Protein AF-A0ABD1ZM59-F1 (afdb_monomer)

Sequence (71 aa):
MAGGMDVHKNKFIEQWATNRENLEYVFRFNRRTVPICVFFGMIVPFVTYQGITAEFHKQDQLAGRGPRKFL

Secondary structure (DSSP, 8-state):
----------HHHHHHHHHHHTHHHH----TTHHHHHHIIIIIHHHHHHHHHHHHHHHHHHHTTPPPPP--

Nearest PDB structures (foldseek):
  8e73-assembly1_B4  TM=8.402E-01  e=4.723E-06  Vigna radiata
  8beh-assembly1_m  TM=8.258E-01  e=4.107E-06  Arabidopsis thaliana
  7ar8-assembly1_m  TM=8.019E-01  e=3.849E-05  Arabidopsis thaliana
  7ar7-assembly1_m  TM=8.293E-01  e=6.734E-05  Arabidopsis thaliana

Organism: NCBI:txid41844

Foldseek 3Di:
DPPDDPDDDDPVVVVVVVCVV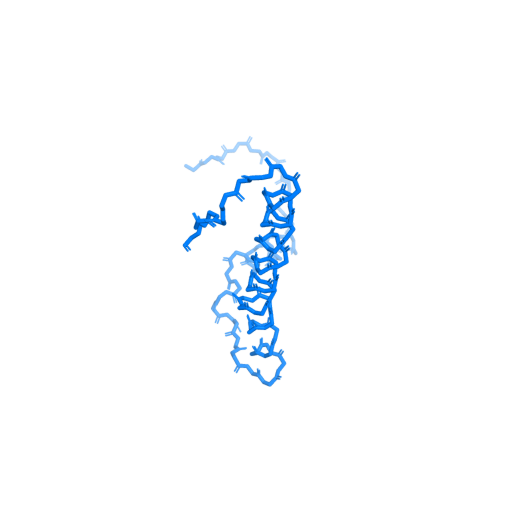PVVVVDDDDPPVVVVCCCVVPVVVVVVVVVVLVVVCVVCVVVVHHRDDPD

Structure (mmCIF, N/CA/C/O backbone):
data_AF-A0ABD1ZM59-F1
#
_entry.id   AF-A0ABD1ZM59-F1
#
loop_
_atom_site.group_PDB
_atom_site.id
_atom_site.type_symbol
_atom_site.label_atom_id
_atom_site.label_alt_id
_atom_site.label_comp_id
_atom_site.label_asym_id
_atom_site.label_entity_id
_atom_site.label_seq_id
_atom_site.pdbx_PDB_ins_code
_atom_site.Cartn_x
_atom_site.Cartn_y
_atom_site.Cartn_z
_atom_site.occupancy
_atom_site.B_iso_or_equiv
_atom_site.auth_seq_id
_atom_site.auth_comp_id
_atom_site.auth_asym_id
_atom_site.auth_atom_id
_atom_site.pdbx_PDB_model_num
ATOM 1 N N . MET A 1 1 ? -8.071 9.522 -32.620 1.00 49.06 1 MET A N 1
ATOM 2 C CA . MET A 1 1 ? -6.859 9.637 -31.781 1.00 49.06 1 MET A CA 1
ATOM 3 C C . MET A 1 1 ? -6.611 11.119 -31.584 1.00 49.06 1 MET A C 1
ATOM 5 O O . MET A 1 1 ? -6.534 11.797 -32.598 1.00 49.06 1 MET A O 1
ATOM 9 N N . ALA A 1 2 ? -6.604 11.638 -30.353 1.00 51.66 2 ALA A N 1
ATOM 10 C CA . ALA A 1 2 ? -6.376 13.061 -30.079 1.00 51.66 2 ALA A CA 1
ATOM 11 C C . ALA A 1 2 ? -4.964 13.464 -30.551 1.00 51.66 2 ALA A C 1
ATOM 13 O O . ALA A 1 2 ? -3.989 13.347 -29.818 1.00 51.66 2 ALA A O 1
ATOM 14 N N . GLY A 1 3 ? -4.851 13.822 -31.829 1.00 60.16 3 GLY A N 1
ATOM 15 C CA . GLY A 1 3 ? -3.633 14.257 -32.496 1.00 60.16 3 GLY A CA 1
ATOM 16 C C . GLY A 1 3 ? -3.745 15.750 -32.740 1.00 60.16 3 GLY A C 1
ATOM 17 O O . GLY A 1 3 ? -4.545 16.172 -33.569 1.00 60.16 3 GLY A O 1
ATOM 18 N N . GLY A 1 4 ? -3.000 16.535 -31.969 1.00 59.66 4 GLY A N 1
ATOM 19 C CA . GLY A 1 4 ? -3.037 17.994 -32.075 1.00 59.66 4 GLY A CA 1
ATOM 20 C C . GLY A 1 4 ? -2.231 18.744 -31.018 1.00 59.66 4 GLY A C 1
ATOM 21 O O . GLY A 1 4 ? -2.506 19.911 -30.776 1.00 59.66 4 GLY A O 1
ATOM 22 N N . MET A 1 5 ? -1.264 18.102 -30.361 1.00 65.44 5 MET A N 1
ATOM 23 C CA . MET A 1 5 ? -0.256 18.821 -29.583 1.00 65.44 5 MET A CA 1
ATOM 24 C C . MET A 1 5 ? 1.075 18.625 -30.297 1.00 65.44 5 MET A C 1
ATOM 26 O O . MET A 1 5 ? 1.599 17.512 -30.301 1.00 65.44 5 MET A O 1
ATOM 30 N N . ASP A 1 6 ? 1.596 19.691 -30.909 1.00 68.00 6 ASP A N 1
ATOM 31 C CA . ASP A 1 6 ? 2.929 19.773 -31.528 1.00 68.00 6 ASP A CA 1
ATOM 32 C C . ASP A 1 6 ? 4.0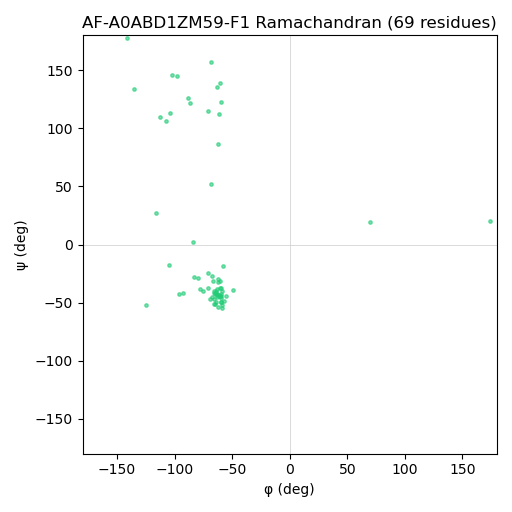39 19.714 -30.463 1.00 68.00 6 ASP A C 1
ATOM 34 O O . ASP A 1 6 ? 4.914 20.572 -30.362 1.00 68.00 6 ASP A O 1
ATOM 38 N N . VAL A 1 7 ? 3.984 18.708 -29.594 1.00 74.00 7 VAL A N 1
ATOM 39 C CA . VAL A 1 7 ? 5.030 18.444 -28.617 1.00 74.00 7 VAL A CA 1
ATOM 40 C C . VAL A 1 7 ? 6.069 17.540 -29.261 1.00 74.00 7 VAL A C 1
ATOM 42 O O . VAL A 1 7 ? 5.762 16.475 -29.803 1.00 74.00 7 VAL A O 1
ATOM 45 N N . HIS A 1 8 ? 7.327 17.971 -29.214 1.00 81.25 8 HIS A N 1
ATOM 46 C CA . HIS A 1 8 ? 8.437 17.157 -29.686 1.00 81.25 8 HIS A CA 1
ATOM 47 C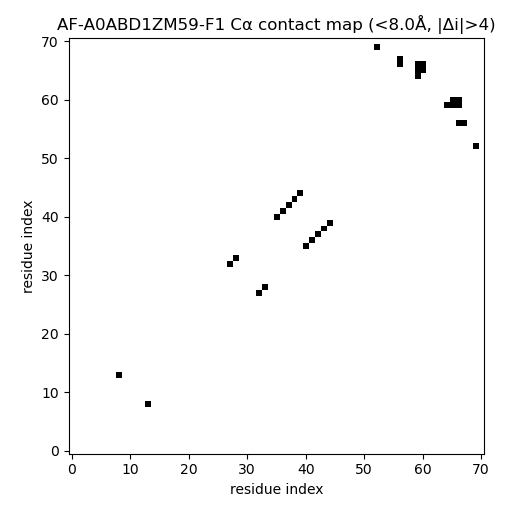 C . HIS A 1 8 ? 8.514 15.867 -28.864 1.00 81.25 8 HIS A C 1
ATOM 49 O O . HIS A 1 8 ? 8.833 15.892 -27.674 1.00 81.25 8 HIS A O 1
ATOM 55 N N . LYS A 1 9 ? 8.234 14.730 -29.512 1.00 83.25 9 LYS A N 1
ATOM 56 C CA . LYS A 1 9 ? 8.317 13.411 -28.879 1.00 83.25 9 LYS A CA 1
ATOM 57 C C . LYS A 1 9 ? 9.738 13.159 -28.394 1.00 83.25 9 LYS A C 1
ATOM 59 O O . LYS A 1 9 ? 10.682 13.146 -29.185 1.00 83.25 9 LYS A O 1
ATOM 64 N N . ASN A 1 10 ? 9.883 12.902 -27.100 1.00 90.88 10 ASN A N 1
ATOM 65 C CA . ASN A 1 10 ? 11.151 12.502 -26.513 1.00 90.88 10 ASN A CA 1
ATOM 66 C C . ASN A 1 10 ? 11.120 11.000 -26.230 1.00 90.88 10 ASN A C 1
ATOM 68 O O . ASN A 1 10 ? 10.406 10.547 -25.339 1.00 90.88 10 ASN A O 1
ATOM 72 N N . LYS A 1 11 ? 11.948 10.237 -26.949 1.00 93.00 11 LYS A N 1
ATOM 73 C CA . LYS A 1 11 ? 12.030 8.774 -26.829 1.00 93.00 11 LYS A CA 1
ATOM 74 C C . LYS A 1 11 ? 12.171 8.289 -25.380 1.00 93.00 11 LYS A C 1
ATOM 76 O O . LYS A 1 11 ? 11.573 7.278 -25.028 1.00 93.00 11 LYS A O 1
ATOM 81 N N . PHE A 1 12 ? 12.944 8.987 -24.547 1.00 94.94 12 PHE A N 1
ATOM 82 C CA . PHE A 1 12 ? 13.163 8.581 -23.157 1.00 94.94 12 PHE A CA 1
ATOM 83 C C . PHE A 1 12 ? 11.917 8.788 -22.294 1.00 94.94 12 PHE A C 1
ATOM 85 O O . PHE A 1 12 ? 11.621 7.947 -21.448 1.00 94.94 12 PHE A O 1
ATOM 92 N N . ILE A 1 13 ? 11.171 9.871 -22.534 1.00 92.81 13 ILE A N 1
ATOM 93 C CA . ILE A 1 13 ? 9.922 10.166 -21.820 1.00 92.81 13 ILE A CA 1
ATOM 94 C C . ILE A 1 13 ? 8.846 9.159 -22.222 1.00 92.81 13 ILE A C 1
ATOM 96 O O . ILE A 1 13 ? 8.222 8.563 -21.349 1.00 92.81 13 ILE A O 1
ATOM 100 N N . GLU A 1 14 ? 8.691 8.908 -23.522 1.00 92.31 14 GLU A N 1
ATOM 101 C CA . GLU A 1 14 ? 7.713 7.944 -24.040 1.00 92.31 14 GLU A CA 1
ATOM 102 C C . GLU A 1 14 ? 7.993 6.527 -23.523 1.00 92.31 14 GLU A C 1
ATOM 104 O O . GLU A 1 14 ? 7.088 5.834 -23.061 1.00 92.31 14 GLU A O 1
ATOM 109 N N . GLN A 1 15 ? 9.261 6.098 -23.529 1.00 93.94 15 GLN A N 1
ATOM 110 C CA . GLN A 1 15 ? 9.646 4.788 -23.007 1.00 93.94 15 GLN A CA 1
ATOM 111 C C . GLN A 1 15 ? 9.430 4.692 -21.491 1.00 93.94 15 GLN A C 1
ATOM 113 O O . GLN A 1 15 ? 8.949 3.672 -21.000 1.00 93.94 15 GLN A O 1
ATOM 118 N N . TRP A 1 16 ? 9.766 5.743 -20.739 1.00 93.88 16 TRP A N 1
ATOM 119 C CA . TRP A 1 16 ? 9.524 5.782 -19.299 1.00 93.88 16 TRP A CA 1
ATOM 120 C C . TRP A 1 16 ? 8.029 5.713 -18.972 1.00 93.88 16 TRP A C 1
ATOM 122 O O . TRP A 1 16 ? 7.637 4.915 -18.121 1.00 93.88 16 TRP A O 1
ATOM 132 N N . AL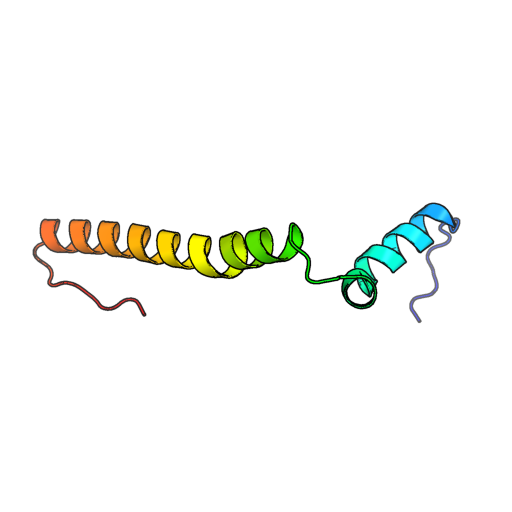A A 1 17 ? 7.196 6.486 -19.676 1.00 93.81 17 ALA A N 1
ATOM 133 C CA . ALA A 1 17 ? 5.745 6.457 -19.522 1.00 93.81 17 ALA A CA 1
ATOM 134 C C . ALA A 1 17 ? 5.187 5.062 -19.839 1.00 93.81 17 ALA A C 1
ATOM 136 O O . ALA A 1 17 ? 4.515 4.470 -18.994 1.00 93.81 17 ALA A O 1
ATOM 137 N N . THR A 1 18 ? 5.592 4.488 -20.978 1.00 94.75 18 THR A N 1
ATOM 138 C CA . THR A 1 18 ? 5.202 3.134 -21.405 1.00 94.75 18 THR A CA 1
ATOM 139 C C . THR A 1 18 ? 5.542 2.089 -20.340 1.00 94.75 18 THR A C 1
ATOM 141 O O . THR A 1 18 ? 4.715 1.238 -20.023 1.00 94.75 18 THR A O 1
ATOM 144 N N . ASN A 1 19 ? 6.735 2.155 -19.741 1.00 94.81 19 ASN A N 1
ATOM 145 C CA . ASN A 1 19 ? 7.154 1.206 -18.707 1.00 94.81 19 ASN A CA 1
ATOM 146 C C . ASN A 1 19 ? 6.331 1.316 -17.415 1.00 94.81 19 ASN A C 1
ATOM 148 O O . ASN A 1 19 ? 6.172 0.316 -16.720 1.00 94.81 19 ASN A O 1
ATOM 152 N N . ARG A 1 20 ? 5.830 2.509 -17.062 1.00 94.81 20 ARG A N 1
ATOM 153 C CA . ARG A 1 20 ? 4.958 2.669 -15.887 1.00 94.81 20 ARG A CA 1
ATOM 154 C C . ARG A 1 20 ? 3.551 2.156 -16.143 1.00 94.81 20 ARG A C 1
ATOM 156 O O . ARG A 1 20 ? 2.962 1.573 -15.243 1.00 94.81 20 ARG A O 1
ATOM 163 N N . GLU A 1 21 ? 3.032 2.406 -17.339 1.00 95.56 21 GLU A N 1
ATOM 164 C CA . GLU A 1 21 ? 1.701 1.950 -17.742 1.00 95.56 21 GLU A CA 1
ATOM 165 C C . GLU A 1 21 ? 1.622 0.429 -17.865 1.00 95.56 21 GLU A C 1
ATOM 167 O O . GLU A 1 21 ? 0.554 -0.122 -17.658 1.00 95.56 21 GLU A O 1
ATOM 172 N N . ASN A 1 22 ? 2.750 -0.226 -18.161 1.00 95.69 22 ASN A N 1
ATOM 173 C CA . ASN A 1 22 ? 2.847 -1.664 -18.423 1.00 95.69 22 ASN A CA 1
ATOM 174 C C . ASN A 1 22 ? 3.716 -2.395 -17.379 1.00 95.69 22 ASN A C 1
ATOM 176 O O . ASN A 1 22 ? 4.367 -3.404 -17.679 1.00 95.69 22 ASN A O 1
ATOM 180 N N . LEU A 1 23 ? 3.801 -1.864 -16.156 1.00 94.62 23 LEU A N 1
ATOM 181 C CA . LEU A 1 23 ? 4.664 -2.405 -15.102 1.00 94.62 23 LEU A CA 1
ATOM 182 C C . LEU A 1 23 ? 4.272 -3.841 -14.715 1.00 94.62 23 LEU A C 1
ATOM 184 O O . LEU A 1 23 ? 5.131 -4.642 -14.343 1.00 94.62 23 LEU A O 1
ATOM 188 N N . GLU A 1 24 ? 2.994 -4.190 -14.840 1.00 93.06 24 GLU A N 1
ATOM 189 C CA . GLU A 1 24 ? 2.422 -5.498 -14.531 1.00 93.06 24 GLU A CA 1
ATOM 190 C C . GLU A 1 24 ? 3.019 -6.639 -15.363 1.00 93.06 24 GLU A C 1
ATOM 192 O O . GLU A 1 24 ? 3.178 -7.740 -14.839 1.00 93.06 24 GLU A O 1
ATOM 197 N N . TYR A 1 25 ? 3.437 -6.384 -16.608 1.00 95.31 25 TYR A N 1
ATOM 198 C CA . TYR A 1 25 ? 4.065 -7.407 -17.455 1.00 95.31 25 TYR A CA 1
ATOM 199 C C . TYR A 1 25 ? 5.475 -7.776 -16.983 1.00 95.31 25 TYR A C 1
ATOM 201 O O . TYR A 1 25 ? 5.973 -8.866 -17.270 1.00 95.31 25 TYR A O 1
ATOM 209 N N . VAL A 1 26 ? 6.138 -6.863 -16.272 1.00 93.19 26 VAL A N 1
ATOM 210 C CA . VAL A 1 26 ? 7.524 -7.026 -15.808 1.00 93.19 26 VAL A CA 1
ATOM 211 C C . VAL A 1 26 ? 7.582 -7.339 -14.310 1.00 93.19 26 VAL A C 1
ATOM 213 O O . VAL A 1 26 ? 8.596 -7.844 -13.817 1.00 93.19 26 VAL A O 1
ATOM 216 N N . PHE A 1 27 ? 6.503 -7.080 -13.568 1.00 95.06 27 PHE A N 1
ATOM 217 C CA . PHE A 1 27 ? 6.433 -7.328 -12.136 1.00 95.06 27 PHE A CA 1
ATOM 218 C C . PHE A 1 27 ? 6.636 -8.811 -11.800 1.00 95.06 27 PHE A C 1
ATOM 220 O O . PHE A 1 27 ? 6.119 -9.713 -12.458 1.00 95.06 27 PHE A O 1
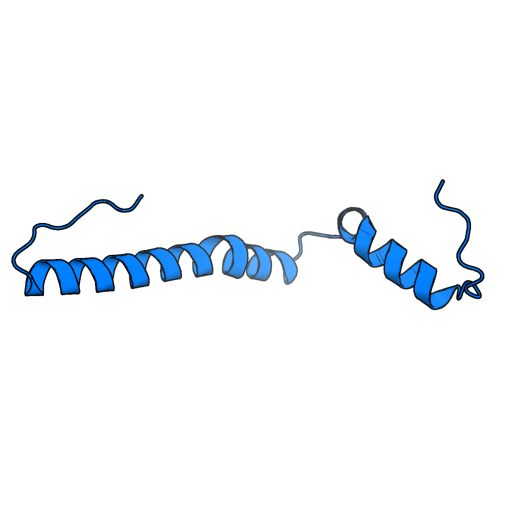ATOM 227 N N . ARG A 1 28 ? 7.389 -9.078 -10.727 1.00 95.75 28 ARG A N 1
ATOM 228 C CA . ARG A 1 28 ? 7.629 -10.437 -10.233 1.00 95.75 28 ARG A CA 1
ATOM 229 C C . ARG A 1 28 ? 7.477 -10.506 -8.727 1.00 95.75 28 ARG A C 1
ATOM 231 O O . ARG A 1 28 ? 8.075 -9.713 -7.993 1.00 95.75 28 ARG A O 1
ATOM 238 N N . PHE A 1 29 ? 6.765 -11.529 -8.270 1.00 96.31 29 PHE A N 1
ATOM 239 C CA . PHE A 1 29 ? 6.755 -11.917 -6.868 1.00 96.31 29 PHE A CA 1
ATOM 240 C C . PHE A 1 29 ? 8.102 -12.540 -6.508 1.00 96.31 29 PHE A C 1
ATOM 242 O O . PHE A 1 29 ? 8.506 -13.571 -7.038 1.00 96.31 29 PHE A O 1
ATOM 249 N N . ASN A 1 30 ? 8.830 -11.871 -5.626 1.00 96.31 30 ASN A N 1
ATOM 250 C CA . ASN A 1 30 ? 10.124 -12.303 -5.138 1.00 96.31 30 ASN A CA 1
ATOM 251 C C . ASN A 1 30 ? 10.240 -11.993 -3.642 1.00 96.31 30 ASN A C 1
ATOM 253 O O . ASN A 1 30 ? 9.359 -11.383 -3.034 1.00 96.31 30 ASN A O 1
ATOM 257 N N . ARG A 1 31 ? 11.366 -12.391 -3.049 1.00 97.12 31 ARG A N 1
ATOM 258 C CA . ARG A 1 31 ? 11.645 -12.204 -1.617 1.00 97.12 31 ARG A CA 1
ATOM 259 C C . ARG A 1 31 ? 11.609 -10.743 -1.147 1.00 97.12 31 ARG A C 1
ATOM 261 O O . ARG A 1 31 ? 11.505 -10.520 0.050 1.00 97.12 31 ARG A O 1
ATOM 268 N N . ARG A 1 32 ? 11.706 -9.763 -2.052 1.00 96.19 32 ARG A N 1
ATOM 269 C CA . ARG A 1 32 ? 11.607 -8.328 -1.742 1.00 96.19 32 ARG A CA 1
ATOM 270 C C . ARG A 1 32 ? 10.199 -7.781 -1.967 1.00 96.19 32 ARG A C 1
ATOM 272 O O . ARG A 1 32 ? 9.720 -7.018 -1.142 1.00 96.19 32 ARG A O 1
ATOM 279 N N . THR A 1 33 ? 9.532 -8.160 -3.057 1.00 96.94 33 THR A N 1
ATOM 280 C CA . THR A 1 33 ? 8.219 -7.601 -3.424 1.00 96.94 33 THR A CA 1
ATOM 281 C C . THR A 1 33 ? 7.079 -8.198 -2.608 1.00 96.94 33 THR A C 1
ATOM 283 O O . THR A 1 33 ? 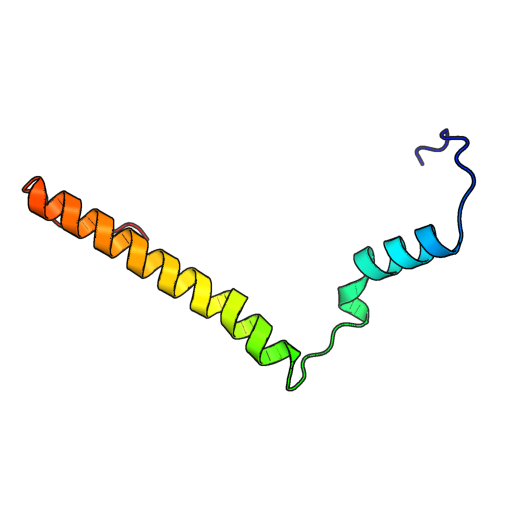6.192 -7.462 -2.189 1.00 96.94 33 THR A O 1
ATOM 286 N N . VAL A 1 34 ? 7.125 -9.500 -2.303 1.00 97.88 34 VAL A N 1
ATOM 287 C CA . VAL A 1 34 ? 6.061 -10.178 -1.543 1.00 97.88 34 VAL A CA 1
ATOM 288 C C . VAL A 1 34 ? 5.856 -9.559 -0.152 1.00 97.88 34 VAL A C 1
ATOM 290 O O . VAL A 1 34 ? 4.715 -9.212 0.155 1.00 97.88 34 VAL A O 1
ATOM 293 N N . PRO A 1 35 ? 6.900 -9.335 0.676 1.00 98.12 35 PRO A N 1
ATOM 294 C CA . PRO A 1 35 ? 6.712 -8.694 1.977 1.00 98.12 35 PRO A CA 1
ATOM 295 C C . PRO A 1 35 ? 6.113 -7.289 1.878 1.00 98.12 35 PRO A C 1
ATOM 297 O O . PRO A 1 35 ? 5.267 -6.932 2.691 1.00 98.12 35 PRO A O 1
ATOM 300 N N . ILE A 1 36 ? 6.502 -6.510 0.863 1.00 97.88 36 ILE A N 1
ATOM 301 C CA . ILE A 1 36 ? 5.983 -5.152 0.642 1.00 97.88 36 ILE A CA 1
ATOM 302 C C . ILE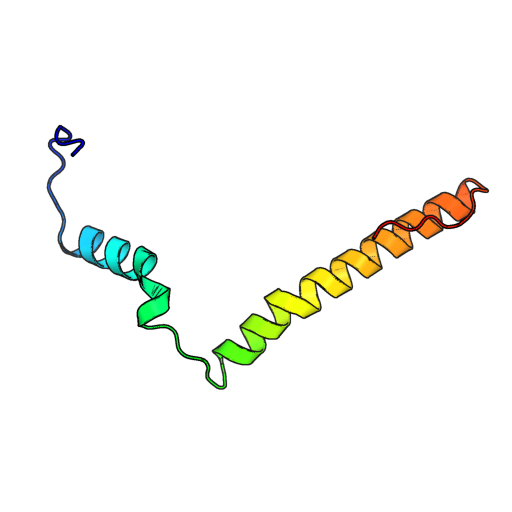 A 1 36 ? 4.490 -5.206 0.304 1.00 97.88 36 ILE A C 1
ATOM 304 O O . ILE A 1 36 ? 3.700 -4.482 0.908 1.00 97.8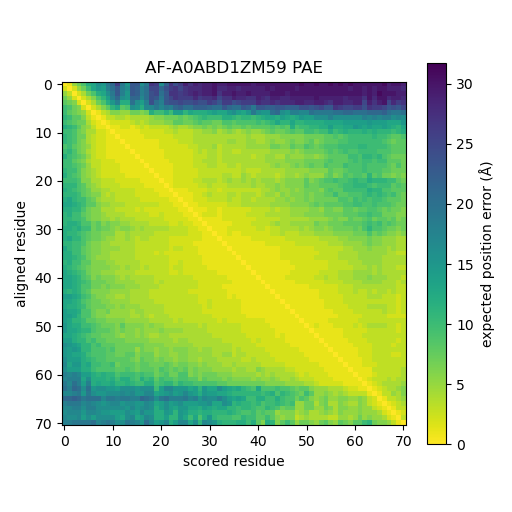8 36 ILE A O 1
ATOM 308 N N . CYS A 1 37 ? 4.092 -6.093 -0.614 1.00 97.31 37 CYS A N 1
ATOM 309 C CA . CYS A 1 37 ? 2.690 -6.280 -0.980 1.00 97.31 37 CYS A CA 1
ATOM 310 C C . CYS A 1 37 ? 1.839 -6.708 0.220 1.00 97.31 37 CYS A C 1
ATOM 312 O O . CYS A 1 37 ? 0.751 -6.178 0.407 1.00 97.31 37 CYS A O 1
ATOM 314 N N . VAL A 1 38 ? 2.326 -7.629 1.055 1.00 97.88 38 VAL A N 1
ATOM 315 C CA . VAL A 1 38 ? 1.595 -8.080 2.252 1.00 97.88 38 VAL A CA 1
ATOM 316 C C . VAL A 1 38 ? 1.490 -6.966 3.290 1.00 97.88 38 VAL A C 1
ATOM 318 O O . VAL A 1 38 ? 0.415 -6.733 3.845 1.00 97.88 38 VAL A O 1
ATOM 321 N N . PHE A 1 39 ? 2.587 -6.253 3.542 1.00 98.31 39 PHE A N 1
ATOM 322 C CA . PHE A 1 39 ? 2.610 -5.185 4.530 1.00 98.31 39 PHE A CA 1
ATOM 323 C C . PHE A 1 39 ? 1.646 -4.054 4.157 1.00 98.31 39 PHE A C 1
ATOM 325 O O . PHE A 1 39 ? 0.756 -3.723 4.936 1.00 98.31 39 PHE A O 1
ATOM 332 N N . PHE A 1 40 ? 1.757 -3.510 2.946 1.00 98.19 40 PHE A N 1
ATOM 333 C CA . PHE A 1 40 ? 0.896 -2.405 2.520 1.00 98.19 40 PHE A CA 1
ATOM 334 C C . PHE A 1 40 ? -0.503 -2.847 2.081 1.00 98.19 40 PHE A C 1
ATOM 336 O O . PHE A 1 40 ? -1.447 -2.079 2.227 1.00 98.19 40 PHE A O 1
ATOM 343 N N . GLY A 1 41 ? -0.657 -4.067 1.567 1.00 96.94 41 GLY A N 1
ATOM 344 C CA . GLY A 1 41 ? -1.940 -4.580 1.087 1.00 96.94 41 GLY A CA 1
ATOM 345 C C . GLY A 1 41 ? -2.839 -5.148 2.184 1.00 96.94 41 GLY A C 1
ATOM 346 O O . GLY A 1 41 ? -4.055 -5.106 2.036 1.00 96.94 41 GLY A O 1
ATOM 347 N N . MET A 1 42 ? -2.274 -5.664 3.283 1.00 96.81 42 MET A N 1
ATOM 348 C CA . MET A 1 42 ? -3.056 -6.279 4.367 1.00 96.81 42 MET A CA 1
ATOM 349 C C . MET A 1 42 ? -2.782 -5.665 5.734 1.00 96.81 42 MET A C 1
ATOM 351 O O . MET A 1 42 ? -3.723 -5.269 6.419 1.00 96.81 42 MET A O 1
ATOM 355 N N . ILE A 1 43 ? -1.512 -5.574 6.142 1.00 98.25 43 ILE A N 1
ATOM 356 C CA . ILE A 1 43 ? -1.169 -5.171 7.515 1.00 98.25 43 ILE A CA 1
ATOM 357 C C . ILE A 1 43 ? -1.584 -3.723 7.766 1.00 98.25 43 ILE A C 1
ATOM 359 O O . ILE A 1 43 ? -2.284 -3.452 8.739 1.00 98.25 43 ILE A O 1
ATOM 363 N N . VAL A 1 44 ? -1.193 -2.804 6.880 1.00 98.38 44 VAL A N 1
ATOM 364 C CA . VAL A 1 44 ? -1.497 -1.378 7.036 1.00 98.38 44 VAL A CA 1
ATOM 365 C C . VAL A 1 44 ? -3.013 -1.132 7.102 1.00 98.38 44 VAL A C 1
ATOM 367 O O . VAL A 1 44 ? -3.452 -0.596 8.119 1.00 98.38 44 VAL A O 1
ATOM 370 N N . PRO A 1 45 ? -3.847 -1.581 6.138 1.00 97.69 45 PRO A N 1
ATOM 371 C CA . PRO A 1 45 ? -5.296 -1.382 6.220 1.00 97.69 45 PRO A CA 1
ATOM 372 C C . PRO A 1 45 ? -5.929 -2.006 7.466 1.00 97.69 45 PRO A C 1
ATOM 374 O O . PRO A 1 45 ? -6.797 -1.390 8.085 1.00 97.69 45 PRO A O 1
ATOM 377 N N . PHE A 1 46 ? -5.483 -3.202 7.862 1.00 97.56 46 PHE A N 1
ATOM 378 C CA . PHE A 1 46 ? -6.012 -3.887 9.038 1.00 97.56 46 PHE A CA 1
ATOM 379 C C . PHE A 1 46 ? -5.728 -3.106 10.323 1.00 97.56 46 PHE A C 1
ATOM 381 O O . PHE A 1 46 ? -6.646 -2.841 11.098 1.00 97.56 46 PHE A O 1
ATOM 388 N N . VAL A 1 47 ? -4.477 -2.687 10.536 1.00 98.00 47 VAL A N 1
ATOM 389 C CA . VAL A 1 47 ? -4.096 -1.901 11.718 1.00 98.00 47 VAL A CA 1
ATOM 390 C C . VAL A 1 47 ? -4.792 -0.543 11.718 1.00 98.00 47 VAL A C 1
ATOM 392 O O . VAL A 1 47 ? -5.286 -0.118 12.761 1.00 98.00 47 VAL A O 1
ATOM 395 N N . THR A 1 48 ? -4.887 0.122 10.564 1.00 97.75 48 THR A N 1
ATOM 396 C CA . THR A 1 48 ? -5.608 1.394 10.441 1.00 97.75 48 THR A CA 1
ATOM 397 C C . THR A 1 48 ? -7.078 1.240 10.822 1.00 97.75 48 THR A C 1
ATOM 399 O O . THR A 1 48 ? -7.574 2.036 11.617 1.00 97.75 48 THR A O 1
ATOM 402 N N . TYR A 1 49 ? -7.764 0.205 10.327 1.00 96.69 49 TYR A N 1
ATOM 403 C CA . TYR A 1 49 ? -9.152 -0.062 10.701 1.00 96.69 49 TYR A CA 1
ATOM 404 C C . TYR A 1 49 ? -9.290 -0.277 12.210 1.00 96.69 49 TYR A C 1
ATOM 406 O O . TYR A 1 49 ? -10.070 0.419 12.856 1.00 96.69 49 TYR A O 1
ATOM 414 N N . GLN A 1 50 ? -8.484 -1.171 12.788 1.00 95.62 50 GLN A N 1
ATOM 415 C CA . GLN A 1 50 ? -8.518 -1.453 14.225 1.00 95.62 50 GLN A CA 1
ATOM 416 C C . GLN A 1 50 ? -8.289 -0.183 15.054 1.00 95.62 50 GLN A C 1
ATOM 418 O O . GLN A 1 50 ? -9.088 0.121 15.938 1.00 95.62 50 GLN A O 1
ATOM 423 N N . GLY A 1 51 ? -7.261 0.605 14.724 1.00 96.12 51 GLY A N 1
ATOM 424 C CA . GLY A 1 51 ? -6.939 1.845 15.431 1.00 96.12 51 GLY A CA 1
ATOM 425 C C . GLY A 1 51 ? -8.066 2.877 15.379 1.00 96.12 51 GLY A C 1
ATOM 426 O O . GLY A 1 51 ? -8.427 3.442 16.409 1.00 96.12 51 GLY A O 1
ATOM 427 N N . ILE A 1 52 ? -8.673 3.075 14.204 1.00 95.62 52 ILE A N 1
ATOM 428 C CA . ILE A 1 52 ? -9.813 3.986 14.049 1.00 95.62 52 ILE A CA 1
ATOM 429 C C . ILE A 1 52 ? -11.014 3.465 14.843 1.00 95.62 52 ILE A C 1
ATOM 431 O O . ILE A 1 52 ? -11.574 4.199 15.650 1.00 95.62 52 ILE A O 1
ATOM 435 N N . THR A 1 53 ? -11.405 2.201 14.671 1.00 94.94 53 THR A N 1
ATOM 436 C CA . THR A 1 53 ? -12.579 1.662 15.377 1.00 94.94 53 THR A CA 1
ATOM 437 C C . THR A 1 53 ? -12.429 1.697 16.894 1.00 94.94 53 THR A C 1
ATOM 439 O O . THR A 1 53 ? -13.389 2.036 17.584 1.00 94.94 53 THR A O 1
ATOM 442 N N . ALA A 1 54 ? -11.227 1.433 17.411 1.00 93.69 54 ALA A N 1
ATOM 443 C CA . ALA A 1 54 ? -10.939 1.501 18.837 1.00 93.69 54 ALA A CA 1
ATOM 444 C C . ALA A 1 54 ? -11.111 2.927 19.381 1.00 93.69 54 ALA A C 1
ATOM 446 O O . ALA A 1 54 ? -11.712 3.114 20.440 1.00 93.69 54 ALA A O 1
ATOM 447 N N . GLU A 1 55 ? -10.641 3.937 18.645 1.00 94.75 55 GLU A N 1
ATOM 448 C CA . GLU A 1 55 ? -10.810 5.338 19.037 1.00 94.75 55 GLU A CA 1
ATOM 449 C C . GLU A 1 55 ? -12.288 5.747 19.037 1.00 94.75 55 GLU A C 1
ATOM 451 O O . GLU A 1 55 ? -12.772 6.360 19.987 1.00 94.75 55 GLU A O 1
ATOM 456 N N . PHE A 1 56 ? -13.049 5.337 18.023 1.00 93.12 56 PHE A N 1
ATOM 457 C CA . PHE A 1 56 ? -14.481 5.622 17.976 1.00 93.12 56 PHE A CA 1
ATOM 458 C C . PHE A 1 56 ? -15.256 4.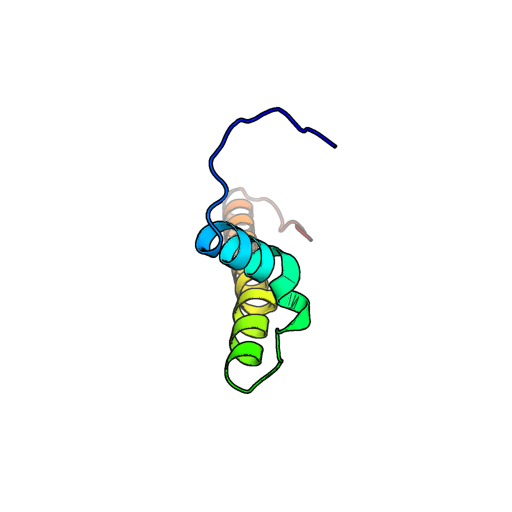913 19.095 1.00 93.12 56 PHE A C 1
ATOM 460 O O . PHE A 1 56 ? -16.141 5.515 19.701 1.00 93.12 56 PHE A O 1
ATOM 467 N N . HIS A 1 57 ? -14.921 3.662 19.426 1.00 93.12 57 HIS A N 1
ATOM 468 C CA . HIS A 1 57 ? -15.529 2.967 20.567 1.00 93.12 57 HIS A CA 1
ATOM 469 C C . HIS A 1 57 ? -15.209 3.649 21.891 1.00 93.12 57 HIS A C 1
ATOM 471 O O . HIS A 1 57 ? -16.086 3.746 22.746 1.00 93.12 57 HIS A O 1
ATOM 477 N N . LYS A 1 58 ? -13.988 4.163 22.059 1.00 93.12 58 LYS A N 1
ATOM 478 C CA . LYS A 1 58 ? -13.612 4.947 23.237 1.00 93.12 58 LYS A CA 1
ATOM 479 C C . LYS A 1 58 ? -14.457 6.217 23.349 1.00 93.12 58 LYS A C 1
ATOM 481 O O . LYS A 1 58 ? -14.951 6.527 24.430 1.00 93.12 58 LYS A O 1
ATOM 486 N N . GLN A 1 59 ? -14.676 6.921 22.241 1.00 92.00 59 GLN A N 1
ATOM 487 C CA . GLN A 1 59 ? -15.550 8.096 22.209 1.00 92.00 59 GLN A CA 1
ATOM 488 C C . GLN A 1 59 ? -17.010 7.744 22.515 1.00 92.00 59 GLN A C 1
ATOM 490 O O . GLN A 1 59 ? -17.668 8.465 23.263 1.00 92.00 59 GLN A O 1
ATOM 495 N N . ASP A 1 60 ? -17.508 6.621 21.995 1.00 91.50 60 ASP A N 1
ATOM 496 C CA . ASP A 1 60 ? -18.863 6.146 22.281 1.00 91.50 60 ASP A CA 1
ATOM 497 C C . ASP A 1 60 ? -19.045 5.810 23.764 1.00 91.50 60 ASP A C 1
ATOM 499 O O . ASP A 1 60 ? -20.023 6.251 24.365 1.00 91.50 60 ASP A O 1
ATOM 503 N N . GLN A 1 61 ? -18.074 5.130 24.381 1.00 90.56 61 GLN A N 1
ATOM 504 C CA . GLN A 1 61 ? -18.089 4.844 25.818 1.00 90.56 61 GLN A CA 1
ATOM 505 C C . GLN A 1 61 ? -18.113 6.127 26.655 1.00 90.56 61 GLN A C 1
ATOM 507 O O . GLN A 1 61 ? -18.914 6.236 27.582 1.00 90.56 61 GLN A O 1
ATOM 512 N N . LEU A 1 62 ? -17.291 7.123 26.303 1.00 91.81 62 LEU A N 1
ATOM 513 C CA . LEU A 1 62 ? -17.290 8.432 26.968 1.00 91.81 62 LEU A CA 1
ATOM 514 C C . LEU A 1 62 ? -18.626 9.172 26.805 1.00 91.81 62 LEU A C 1
ATOM 516 O O . LEU A 1 62 ? -19.045 9.893 27.705 1.00 91.81 62 LEU A O 1
ATOM 520 N N . ALA A 1 63 ? -19.313 8.974 25.680 1.00 91.94 63 ALA A N 1
ATOM 521 C CA . ALA A 1 63 ? -20.633 9.534 25.410 1.00 91.94 63 ALA A CA 1
ATOM 522 C C . ALA A 1 63 ? -21.796 8.699 25.988 1.00 91.94 63 ALA A C 1
ATOM 524 O O . ALA A 1 63 ? -22.957 9.037 25.748 1.00 91.94 63 ALA A O 1
ATOM 525 N N . GLY A 1 64 ? -21.519 7.600 26.703 1.00 91.00 64 GLY A N 1
ATOM 526 C CA . GLY A 1 64 ? -22.537 6.692 27.243 1.00 91.00 64 GLY A CA 1
ATOM 527 C C . GLY A 1 64 ? -23.288 5.878 26.181 1.00 91.00 64 GLY A C 1
ATOM 528 O O . GLY A 1 64 ? -24.388 5.391 26.438 1.00 91.00 64 GLY A O 1
ATOM 529 N N . ARG A 1 65 ? -22.728 5.744 24.974 1.00 86.12 65 ARG A N 1
ATOM 530 C CA . ARG A 1 65 ? -23.292 4.977 23.855 1.00 86.12 65 ARG A CA 1
ATOM 531 C C . ARG A 1 65 ? -22.653 3.587 23.788 1.00 86.12 65 ARG A C 1
ATOM 533 O O . ARG A 1 65 ? -21.473 3.415 24.080 1.00 86.12 65 ARG A O 1
ATOM 540 N N . GLY A 1 66 ? -23.437 2.584 23.391 1.00 83.25 66 GLY A N 1
ATOM 541 C CA . GLY A 1 66 ? -22.928 1.227 23.163 1.00 83.25 66 GLY A CA 1
ATOM 542 C C . GLY A 1 66 ? -21.995 1.142 21.942 1.00 83.25 66 GLY A C 1
ATOM 543 O O . GLY A 1 66 ? -22.096 1.982 21.043 1.00 83.25 66 GLY A O 1
ATOM 544 N N . PRO A 1 67 ? -21.105 0.133 21.878 1.00 81.62 67 PRO A N 1
ATOM 545 C CA . PRO A 1 67 ? -20.174 -0.033 20.765 1.00 81.62 67 PRO A CA 1
ATOM 546 C C . PRO A 1 67 ? -20.914 -0.296 19.446 1.00 81.62 67 PRO A C 1
ATOM 548 O O . PRO A 1 67 ? -21.842 -1.104 19.382 1.00 81.62 67 PRO A O 1
ATOM 551 N N . ARG A 1 68 ? -20.483 0.383 18.377 1.00 83.00 68 ARG A N 1
ATOM 552 C CA . ARG A 1 68 ? -21.070 0.295 17.030 1.00 83.00 68 ARG A CA 1
ATOM 553 C C . ARG A 1 68 ? -20.220 -0.576 16.104 1.00 83.00 68 ARG A C 1
ATOM 555 O O . ARG A 1 68 ? -18.996 -0.573 16.201 1.00 83.00 68 ARG A O 1
ATOM 562 N N . LYS A 1 69 ? -20.851 -1.308 15.183 1.00 84.12 69 LYS A N 1
ATOM 563 C CA . LYS A 1 69 ? -20.142 -2.066 14.141 1.00 84.12 69 LYS A CA 1
ATOM 564 C C . LYS A 1 69 ? -19.889 -1.156 12.933 1.00 84.12 69 LYS A C 1
ATOM 566 O O . LYS A 1 69 ? -20.845 -0.604 12.397 1.00 84.12 69 LYS A O 1
ATOM 571 N N . PHE A 1 70 ? -18.626 -0.984 12.539 1.00 82.19 70 PHE A N 1
ATOM 572 C CA . PHE A 1 70 ? -18.233 -0.103 11.427 1.00 82.19 70 PHE A CA 1
ATOM 573 C C . PHE A 1 70 ? -18.141 -0.849 10.087 1.00 82.19 70 PHE A C 1
ATOM 575 O O . PHE A 1 70 ? -18.622 -0.335 9.080 1.00 82.19 70 PHE A O 1
ATOM 582 N N . LEU A 1 71 ? -17.579 -2.065 10.096 1.00 79.88 71 LEU A N 1
ATOM 583 C CA . LEU A 1 71 ? -17.563 -3.052 9.006 1.00 79.88 71 LEU A CA 1
ATOM 584 C C . LEU A 1 71 ? -17.911 -4.442 9.561 1.00 79.88 71 LEU A C 1
ATOM 586 O O . LEU A 1 71 ? -17.518 -4.742 10.715 1.00 79.88 71 LEU A O 1
#

Solvent-accessible surface area (backbone atoms only — not comparable to full-atom values): 4495 Å² total; per-residue (Å²): 127,101,78,84,73,97,64,83,84,48,71,68,58,55,51,53,51,50,50,64,79,49,41,76,82,73,60,66,89,41,92,70,49,46,59,50,50,47,41,64,70,46,50,48,57,52,52,52,50,52,54,52,52,52,52,52,39,52,52,27,52,75,71,75,41,77,82,78,86,90,124

Radius of gyration: 23.03 Å; Cα contacts (8 Å, |Δi|>4): 16; chains: 1; bounding box: 36×32×60 Å

pLDDT: mean 90.23, std 10.96, range [49.06, 98.38]

Mean predicted aligned error: 7.2 Å